Protein AF-A0A1I3W1F2-F1 (afdb_monomer)

Solvent-accessible surface area (backbone atoms only — not comparable to full-atom values): 5574 Å² total; per-residue (Å²): 133,76,51,87,61,25,86,67,47,91,54,61,67,47,77,45,69,50,93,86,78,43,79,41,82,41,74,57,88,78,82,81,64,92,49,60,63,58,67,69,45,69,30,45,84,92,34,44,50,37,54,52,18,32,72,76,69,73,32,42,53,39,25,58,49,43,48,46,33,32,76,90,53,55,82,82,55,61,40,38,60,70,41,75,41,43,30,49,50,77,82,131

Structure (mmCIF, N/CA/C/O backbone):
data_AF-A0A1I3W1F2-F1
#
_entry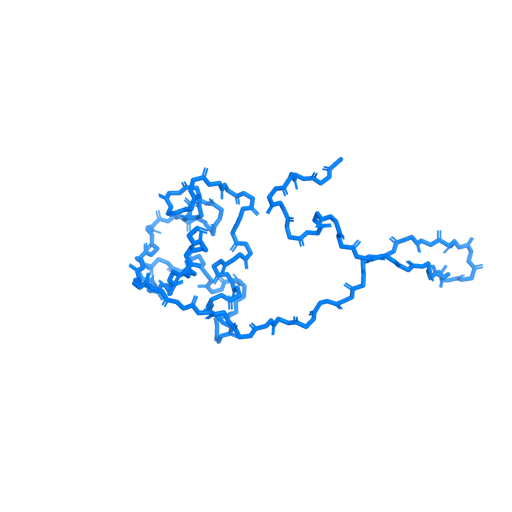.id   AF-A0A1I3W1F2-F1
#
loop_
_atom_site.group_PDB
_atom_site.id
_atom_site.type_symbol
_atom_site.label_atom_id
_atom_site.label_alt_id
_atom_site.label_comp_id
_atom_site.label_asym_id
_atom_site.label_entity_id
_atom_site.label_seq_id
_atom_site.pdbx_PDB_ins_code
_atom_site.Cartn_x
_atom_site.Cartn_y
_atom_site.Cartn_z
_atom_site.occupancy
_atom_site.B_iso_or_equiv
_atom_site.auth_seq_id
_atom_site.auth_comp_id
_atom_site.auth_asym_id
_atom_site.auth_atom_id
_atom_site.pdbx_PDB_model_num
ATOM 1 N N . MET A 1 1 ? -5.765 2.152 -19.648 1.00 51.09 1 MET A N 1
ATOM 2 C CA . MET A 1 1 ? -5.113 3.278 -18.943 1.00 51.09 1 MET A CA 1
ATOM 3 C C . MET A 1 1 ? -4.887 2.849 -17.509 1.00 51.09 1 MET A C 1
ATOM 5 O O . MET A 1 1 ? -5.746 2.155 -16.985 1.00 51.09 1 MET A O 1
ATOM 9 N N . SER A 1 2 ? -3.742 3.188 -16.918 1.00 63.53 2 SER A N 1
ATOM 10 C CA . SER A 1 2 ? -3.542 3.012 -15.475 1.00 63.53 2 SER A CA 1
ATOM 11 C C . SER A 1 2 ? -4.257 4.151 -14.754 1.00 63.53 2 SER A C 1
ATOM 13 O O . SER A 1 2 ? -4.223 5.278 -15.249 1.00 63.53 2 SER A O 1
ATOM 15 N N . ASP A 1 3 ? -4.908 3.860 -13.634 1.00 81.25 3 ASP A N 1
ATOM 16 C CA . ASP A 1 3 ? -5.544 4.884 -12.805 1.00 81.25 3 ASP A CA 1
ATOM 17 C C . ASP A 1 3 ? -4.498 5.899 -12.283 1.00 81.25 3 ASP A C 1
ATOM 19 O O . ASP A 1 3 ? -3.366 5.474 -12.008 1.00 81.25 3 ASP A O 1
ATOM 23 N N . PRO A 1 4 ? -4.825 7.206 -12.159 1.00 79.69 4 PRO A N 1
ATOM 24 C CA . PRO A 1 4 ? -3.940 8.229 -11.602 1.00 79.69 4 PRO A CA 1
ATOM 25 C C . PRO A 1 4 ? -3.276 7.858 -10.270 1.00 79.69 4 PRO A C 1
ATOM 27 O O . PRO A 1 4 ? -2.101 8.170 -10.077 1.00 79.69 4 PRO A O 1
ATOM 30 N N . ALA A 1 5 ? -3.996 7.176 -9.378 1.00 80.88 5 ALA A N 1
ATOM 31 C CA . ALA A 1 5 ? -3.489 6.753 -8.075 1.00 80.88 5 ALA A CA 1
ATOM 32 C C . ALA A 1 5 ? -2.904 5.335 -8.082 1.00 80.88 5 ALA A C 1
ATOM 34 O O . ALA A 1 5 ? -2.380 4.870 -7.067 1.00 80.88 5 ALA A O 1
ATOM 35 N N . GLY A 1 6 ? -2.972 4.630 -9.213 1.00 84.31 6 GLY A N 1
ATOM 36 C CA . GLY A 1 6 ? -2.481 3.265 -9.345 1.00 84.31 6 GLY A CA 1
ATOM 37 C C . GLY A 1 6 ? -0.958 3.163 -9.219 1.00 84.31 6 GLY A C 1
ATOM 38 O O . GLY A 1 6 ? -0.210 4.016 -9.690 1.00 84.31 6 GLY A O 1
ATOM 39 N N . ARG A 1 7 ? -0.482 2.049 -8.652 1.00 87.31 7 ARG A N 1
ATOM 40 C CA . ARG A 1 7 ? 0.940 1.771 -8.344 1.00 87.31 7 ARG A CA 1
ATOM 41 C C . ARG A 1 7 ? 1.929 2.056 -9.482 1.00 87.31 7 ARG A C 1
ATOM 43 O O . ARG A 1 7 ? 3.083 2.384 -9.220 1.00 87.31 7 ARG A O 1
ATOM 50 N N . TYR A 1 8 ? 1.502 1.858 -10.729 1.00 87.75 8 TYR A N 1
ATOM 51 C CA . TYR A 1 8 ? 2.347 1.970 -11.922 1.00 87.75 8 TYR A CA 1
ATOM 52 C C . TYR A 1 8 ? 2.163 3.282 -12.685 1.00 87.75 8 TYR A C 1
ATOM 54 O O . TYR A 1 8 ? 2.745 3.454 -13.759 1.00 87.75 8 TYR A O 1
ATOM 62 N N . GLN A 1 9 ? 1.361 4.207 -12.161 1.00 86.62 9 GLN A N 1
ATOM 63 C CA . GLN A 1 9 ? 1.203 5.513 -12.775 1.00 86.62 9 GLN A CA 1
ATOM 64 C C . GLN A 1 9 ? 2.551 6.245 -12.789 1.00 86.62 9 GLN A C 1
ATOM 66 O O . GLN A 1 9 ? 3.262 6.289 -11.789 1.00 86.62 9 GLN A O 1
ATOM 71 N N . GLY A 1 10 ? 2.948 6.730 -13.970 1.00 86.06 10 GLY A N 1
ATOM 72 C CA . GLY A 1 10 ? 4.219 7.435 -14.159 1.00 86.06 10 GLY A CA 1
ATOM 73 C C . GLY A 1 10 ? 5.481 6.578 -13.982 1.00 86.06 10 GLY A C 1
ATOM 74 O O . GLY A 1 10 ? 6.584 7.120 -14.041 1.00 86.06 10 GLY A O 1
ATOM 75 N N . ALA A 1 11 ? 5.357 5.260 -13.779 1.00 89.56 11 ALA A N 1
ATOM 76 C CA . ALA A 1 11 ? 6.510 4.395 -13.560 1.00 89.56 11 ALA A CA 1
ATOM 77 C C . ALA A 1 11 ? 7.416 4.348 -14.808 1.00 89.56 11 ALA A C 1
ATOM 79 O O . ALA A 1 11 ? 6.912 4.223 -15.932 1.00 89.56 11 ALA A O 1
ATOM 80 N N . PRO A 1 12 ? 8.752 4.403 -14.641 1.00 91.44 12 PRO A N 1
ATOM 81 C CA . PRO A 1 12 ? 9.664 4.240 -15.761 1.00 91.44 12 PRO A CA 1
ATOM 82 C C . PRO A 1 12 ? 9.490 2.849 -16.375 1.00 91.44 12 PRO A C 1
ATOM 84 O O . PRO A 1 12 ? 9.201 1.864 -15.692 1.00 91.44 12 PRO A O 1
ATOM 87 N N . THR A 1 13 ? 9.673 2.767 -17.689 1.00 94.44 13 THR A N 1
ATOM 88 C CA . THR A 1 13 ? 9.508 1.522 -18.444 1.00 94.44 13 THR A CA 1
ATOM 89 C C . THR A 1 13 ? 10.786 1.162 -19.186 1.00 94.44 13 THR A C 1
ATOM 91 O O . THR A 1 13 ? 11.649 2.006 -19.425 1.00 94.44 13 THR A O 1
ATOM 94 N N . TYR A 1 14 ? 10.917 -0.108 -19.550 1.00 93.88 14 TYR A N 1
ATOM 95 C CA . TYR A 1 14 ? 11.977 -0.601 -20.423 1.00 93.88 14 TYR A CA 1
ATOM 96 C C . TYR A 1 14 ? 11.398 -1.596 -21.430 1.00 93.88 14 TYR A C 1
ATOM 98 O O . TYR A 1 14 ? 10.329 -2.170 -21.213 1.00 93.88 14 TYR A O 1
ATOM 106 N N . ARG A 1 15 ? 12.082 -1.778 -22.564 1.00 94.62 15 ARG A N 1
ATOM 107 C CA . ARG A 1 15 ? 11.703 -2.785 -23.561 1.00 94.62 15 ARG A CA 1
ATOM 108 C C . ARG A 1 15 ? 12.518 -4.050 -23.355 1.00 94.62 15 ARG A C 1
ATOM 110 O O . ARG A 1 15 ? 13.729 -3.981 -23.165 1.00 94.62 15 ARG A O 1
ATOM 117 N N . ARG A 1 16 ? 11.854 -5.198 -23.440 1.00 94.00 16 ARG A N 1
ATOM 118 C CA . ARG A 1 16 ? 12.489 -6.516 -23.424 1.00 94.00 16 ARG A CA 1
ATOM 119 C C . ARG A 1 16 ? 11.923 -7.356 -24.559 1.00 94.00 16 ARG A C 1
ATOM 121 O O . ARG A 1 16 ? 10.707 -7.407 -24.725 1.00 94.00 16 ARG A O 1
ATOM 128 N N . THR A 1 17 ? 12.789 -8.014 -25.322 1.00 95.06 17 THR A N 1
ATOM 129 C CA . THR A 1 17 ? 12.355 -9.048 -26.266 1.00 95.06 17 THR A CA 1
ATOM 130 C C . THR A 1 17 ? 12.065 -10.322 -25.486 1.00 95.06 17 THR A C 1
ATOM 132 O O . THR A 1 17 ? 12.926 -10.804 -24.748 1.00 95.06 17 THR A O 1
ATOM 135 N N . VAL A 1 18 ? 10.845 -10.833 -25.617 1.00 88.25 18 VAL A N 1
ATOM 136 C CA . VAL A 1 18 ? 10.415 -12.111 -25.042 1.00 88.25 18 VAL A CA 1
ATOM 137 C C . VAL A 1 18 ? 10.375 -13.129 -26.174 1.00 88.25 18 VAL A C 1
ATOM 139 O O . VAL A 1 18 ? 9.876 -12.823 -27.258 1.00 88.25 18 VAL A O 1
ATOM 142 N N . ASP A 1 19 ? 10.997 -14.281 -25.934 1.00 89.50 19 ASP A N 1
ATOM 143 C CA . ASP A 1 19 ? 11.079 -15.425 -26.851 1.00 89.50 19 ASP A CA 1
ATOM 144 C C . ASP A 1 19 ? 11.612 -15.100 -28.259 1.00 89.50 19 ASP A C 1
ATOM 146 O O . ASP A 1 19 ? 11.336 -15.799 -29.220 1.00 89.50 19 ASP A O 1
ATOM 150 N N . GLY A 1 20 ? 12.396 -14.025 -28.400 1.00 85.38 20 GLY A N 1
ATOM 151 C CA . GLY A 1 20 ? 13.002 -13.610 -29.674 1.00 85.38 20 GLY A CA 1
ATOM 152 C C . GLY A 1 20 ? 12.040 -12.966 -30.680 1.00 85.38 20 GLY A C 1
ATOM 153 O O . GLY A 1 20 ? 12.498 -12.367 -31.649 1.00 85.38 20 GLY A O 1
ATOM 154 N N . GLU A 1 21 ? 10.733 -13.018 -30.435 1.00 86.00 21 GLU A N 1
ATOM 155 C CA . GLU A 1 21 ? 9.718 -12.657 -31.430 1.00 86.00 21 GLU A CA 1
ATOM 156 C C . GLU A 1 21 ? 9.077 -11.294 -31.168 1.00 86.00 21 GLU A C 1
ATOM 158 O O . GLU A 1 21 ? 8.710 -10.579 -32.104 1.00 86.00 21 GLU A O 1
ATOM 163 N N . ARG A 1 22 ? 8.949 -10.895 -29.894 1.00 89.44 22 ARG A N 1
ATOM 164 C CA . ARG A 1 22 ? 8.188 -9.695 -29.530 1.00 89.44 22 ARG A CA 1
ATOM 165 C C . ARG A 1 22 ? 8.901 -8.824 -28.510 1.00 89.44 22 ARG A C 1
ATOM 167 O O . ARG A 1 22 ? 9.156 -9.238 -27.381 1.00 89.44 22 ARG A O 1
ATOM 174 N N . ALA A 1 23 ? 9.124 -7.563 -28.876 1.00 92.06 23 ALA A N 1
ATOM 175 C CA . ALA A 1 23 ? 9.474 -6.522 -27.919 1.00 92.06 23 ALA A CA 1
ATOM 176 C C . ALA A 1 23 ? 8.228 -6.119 -27.112 1.00 92.06 23 ALA A C 1
ATOM 178 O O . ALA A 1 23 ? 7.247 -5.624 -27.672 1.00 92.06 23 ALA A O 1
ATOM 179 N N . VAL A 1 24 ? 8.271 -6.315 -25.794 1.00 93.12 24 VAL A N 1
ATOM 180 C CA . VAL A 1 24 ? 7.234 -5.869 -24.853 1.00 93.12 24 VAL A CA 1
ATOM 181 C C . VAL A 1 24 ? 7.759 -4.730 -23.987 1.00 93.12 24 VAL A C 1
ATOM 183 O O . VAL A 1 24 ? 8.945 -4.679 -23.653 1.00 93.12 24 VAL A O 1
ATOM 186 N N . GLN A 1 25 ? 6.876 -3.796 -23.640 1.00 92.31 25 GLN A N 1
ATOM 187 C CA . GLN A 1 25 ? 7.172 -2.725 -22.695 1.00 92.31 25 GLN A CA 1
ATOM 188 C C . GLN A 1 25 ? 6.791 -3.192 -21.292 1.00 92.31 25 GLN A C 1
ATOM 190 O O . GLN A 1 25 ? 5.654 -3.597 -21.058 1.00 92.31 25 GLN A O 1
ATOM 195 N N . LEU A 1 26 ? 7.751 -3.151 -20.376 1.00 91.62 26 LEU A N 1
ATOM 196 C CA . LEU A 1 26 ? 7.595 -3.585 -18.994 1.00 91.62 26 LEU A CA 1
ATOM 197 C C . LEU A 1 26 ? 7.837 -2.396 -18.067 1.00 91.62 26 LEU A C 1
ATOM 199 O O . LEU A 1 26 ? 8.695 -1.553 -18.341 1.00 91.62 26 LEU A O 1
ATOM 203 N N . ALA A 1 27 ? 7.092 -2.331 -16.964 1.00 91.69 27 ALA A N 1
ATOM 204 C CA . ALA A 1 27 ? 7.412 -1.417 -15.875 1.00 91.69 27 ALA A CA 1
ATOM 205 C C . ALA A 1 27 ? 8.742 -1.839 -15.239 1.00 91.69 27 ALA A C 1
ATOM 207 O O . ALA A 1 27 ? 8.996 -3.031 -15.050 1.00 91.69 27 ALA A O 1
ATOM 208 N N . GLN A 1 28 ? 9.598 -0.873 -14.913 1.00 91.50 28 GLN A N 1
ATOM 209 C CA . GLN A 1 28 ? 10.808 -1.169 -14.155 1.00 91.50 28 GLN A CA 1
ATOM 210 C C . GLN A 1 28 ? 10.428 -1.637 -12.740 1.00 91.50 28 GLN A C 1
ATOM 212 O O . GLN A 1 28 ? 9.559 -1.024 -12.111 1.00 91.50 28 GLN A O 1
ATOM 217 N N . PRO A 1 29 ? 11.057 -2.710 -12.222 1.00 88.44 29 PRO A N 1
ATOM 218 C CA . PRO A 1 29 ? 10.859 -3.128 -10.842 1.00 88.44 29 PRO A CA 1
ATOM 219 C C . PRO A 1 29 ? 11.170 -1.985 -9.875 1.00 88.44 29 PRO A C 1
ATOM 221 O O . PRO A 1 29 ? 12.204 -1.326 -9.979 1.00 88.44 29 PRO A O 1
ATOM 224 N N . ARG A 1 30 ? 10.266 -1.754 -8.923 1.00 86.75 30 ARG A N 1
ATOM 225 C CA . ARG A 1 30 ? 10.414 -0.703 -7.915 1.00 86.75 30 ARG A CA 1
ATOM 226 C C . ARG A 1 30 ? 11.028 -1.283 -6.644 1.00 86.75 30 ARG A C 1
ATOM 228 O O . ARG A 1 30 ? 10.524 -2.278 -6.130 1.00 86.75 30 ARG A O 1
ATOM 235 N N . LEU A 1 31 ? 12.041 -0.615 -6.095 1.00 86.31 31 LEU A N 1
ATOM 236 C CA . LEU A 1 31 ? 12.464 -0.830 -4.710 1.00 86.31 31 LEU A CA 1
ATOM 237 C C . LEU A 1 31 ? 11.477 -0.109 -3.789 1.00 86.31 31 LEU A C 1
ATOM 239 O O . LEU A 1 31 ? 11.243 1.089 -3.950 1.00 86.31 31 LEU A O 1
ATOM 243 N N . VAL A 1 32 ? 10.847 -0.840 -2.871 1.00 84.19 32 VAL A N 1
ATOM 244 C CA . VAL A 1 32 ? 9.894 -0.253 -1.920 1.00 84.19 32 VAL A CA 1
ATOM 245 C C . VAL A 1 32 ? 10.681 0.627 -0.939 1.00 84.19 32 VAL A C 1
ATOM 247 O O . VAL A 1 32 ? 11.594 0.117 -0.288 1.00 84.19 32 VAL A O 1
ATOM 250 N N . PRO A 1 33 ? 10.398 1.941 -0.857 1.00 84.25 33 PRO A N 1
ATOM 251 C CA . PRO A 1 33 ? 11.076 2.811 0.096 1.00 84.25 33 PRO A CA 1
ATOM 252 C C . PRO A 1 33 ? 10.613 2.505 1.525 1.00 84.25 33 PRO A C 1
ATOM 254 O O . PRO A 1 33 ? 9.564 1.901 1.735 1.00 84.25 33 PRO A O 1
ATOM 257 N N . VAL A 1 34 ? 11.363 2.982 2.520 1.00 89.56 34 VAL A N 1
ATOM 258 C CA . VAL A 1 34 ? 10.840 3.042 3.891 1.00 89.56 34 VAL A CA 1
ATOM 259 C C . VAL A 1 34 ? 9.657 4.008 3.896 1.00 89.56 34 VAL A C 1
ATOM 261 O O . VAL A 1 34 ? 9.819 5.193 3.595 1.00 89.56 34 VAL A O 1
ATOM 264 N N . THR A 1 35 ? 8.475 3.495 4.222 1.00 92.19 35 THR A N 1
ATOM 265 C CA . THR A 1 35 ? 7.232 4.268 4.244 1.00 92.19 35 THR A CA 1
ATOM 266 C C . THR A 1 35 ? 6.969 4.745 5.668 1.00 92.19 35 TH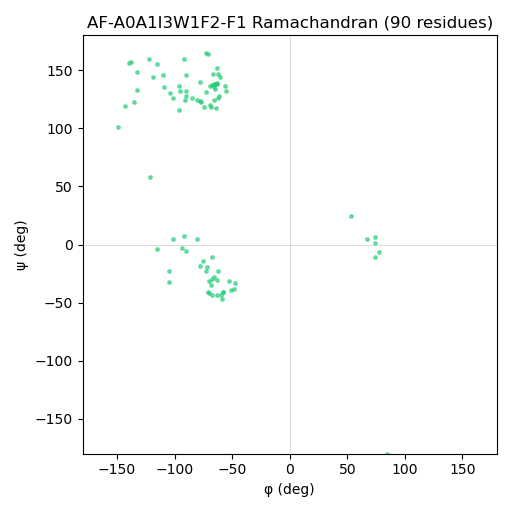R A C 1
ATOM 268 O O . THR A 1 35 ? 6.770 3.910 6.548 1.00 92.19 35 THR A O 1
ATOM 271 N N . PRO A 1 36 ? 6.975 6.063 5.939 1.00 94.44 36 PRO A N 1
ATOM 272 C CA . PRO A 1 36 ? 6.570 6.578 7.238 1.00 94.44 36 PRO A CA 1
ATOM 273 C C . PRO A 1 36 ? 5.100 6.256 7.486 1.00 94.44 36 PRO A C 1
ATOM 275 O O . PRO A 1 36 ? 4.275 6.408 6.583 1.00 94.44 36 PRO A O 1
ATOM 278 N N . THR A 1 37 ? 4.772 5.868 8.711 1.00 96.25 37 THR A N 1
ATOM 279 C CA . THR A 1 37 ? 3.407 5.522 9.107 1.00 96.25 37 THR A CA 1
ATOM 280 C C . THR A 1 37 ? 2.873 6.500 10.151 1.00 96.25 37 THR A C 1
ATOM 282 O O . THR A 1 37 ? 3.644 7.196 10.830 1.00 96.25 37 THR A O 1
ATOM 285 N N . ASP A 1 38 ? 1.549 6.618 10.214 1.00 95.50 38 ASP A N 1
ATOM 286 C CA . ASP A 1 38 ? 0.841 7.402 11.225 1.00 95.50 38 ASP A CA 1
ATOM 287 C C . ASP A 1 38 ? -0.530 6.778 11.527 1.00 95.50 38 ASP A C 1
ATOM 289 O O . ASP A 1 38 ? -1.481 6.899 10.757 1.00 95.50 38 ASP A O 1
ATOM 293 N N . GLY A 1 39 ? -0.612 6.060 12.648 1.00 96.31 39 GLY A N 1
ATOM 294 C CA . GLY A 1 39 ? -1.812 5.336 13.056 1.00 96.31 39 GLY A CA 1
ATOM 295 C C . GLY A 1 39 ? -1.956 3.946 12.432 1.00 96.31 39 GLY A C 1
ATOM 296 O O . GLY A 1 39 ? -1.109 3.463 11.680 1.00 96.31 39 GLY A O 1
ATOM 297 N N . THR A 1 40 ? -3.050 3.274 12.797 1.00 97.50 40 THR A N 1
ATOM 298 C CA . THR A 1 40 ? -3.368 1.915 12.337 1.00 97.50 40 THR A CA 1
ATOM 299 C C . THR A 1 40 ? -4.855 1.779 12.039 1.00 97.50 40 THR A C 1
ATOM 301 O O . THR A 1 40 ? -5.683 2.506 12.594 1.00 97.50 40 THR A O 1
ATOM 304 N N . THR A 1 41 ? -5.209 0.821 11.188 1.00 97.44 41 THR A N 1
ATOM 305 C CA . THR A 1 41 ? -6.599 0.440 10.933 1.00 97.44 41 THR A CA 1
ATOM 306 C C . THR A 1 41 ? -6.767 -1.072 10.982 1.00 97.44 41 THR A C 1
ATOM 308 O O . THR A 1 41 ? -5.838 -1.810 10.665 1.00 97.44 41 THR A O 1
ATOM 311 N N . ALA A 1 42 ? -7.941 -1.543 11.400 1.00 97.50 42 ALA A N 1
ATOM 312 C CA . ALA A 1 42 ? -8.286 -2.958 11.329 1.00 97.50 42 ALA A CA 1
ATOM 313 C C . ALA A 1 42 ? -8.970 -3.272 9.993 1.00 97.5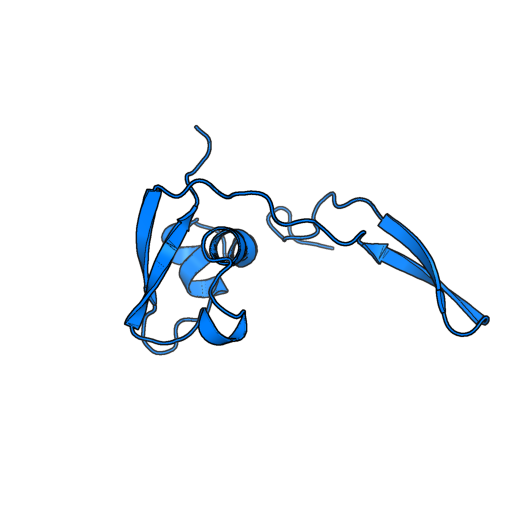0 42 ALA A C 1
ATOM 315 O O . ALA A 1 42 ? -9.724 -2.446 9.471 1.00 97.50 42 ALA A O 1
ATOM 316 N N . VAL A 1 43 ? -8.724 -4.474 9.479 1.00 97.75 43 VAL A N 1
ATOM 317 C CA . VAL A 1 43 ? -9.394 -5.018 8.293 1.00 97.75 43 VAL A CA 1
ATOM 318 C C . VAL A 1 43 ? -10.714 -5.666 8.713 1.00 97.75 43 VAL A C 1
ATOM 320 O O . VAL A 1 43 ? -10.745 -6.508 9.615 1.00 97.75 43 VAL A O 1
ATOM 323 N N . GLY A 1 44 ? -11.816 -5.257 8.091 1.00 96.75 44 GLY A N 1
ATOM 324 C CA . GLY A 1 44 ? -13.146 -5.812 8.329 1.00 96.75 44 GLY A CA 1
ATOM 325 C C . GLY A 1 44 ? -13.335 -7.215 7.741 1.00 96.75 44 GLY A C 1
ATOM 326 O O . GLY A 1 44 ? -12.577 -7.676 6.891 1.00 96.75 44 GLY A O 1
ATOM 327 N N . ALA A 1 45 ? -14.388 -7.912 8.171 1.00 96.50 45 ALA A N 1
ATOM 328 C CA . ALA A 1 45 ? -14.767 -9.183 7.556 1.00 96.50 45 ALA A CA 1
ATOM 329 C C . ALA A 1 45 ? -15.218 -8.964 6.101 1.00 96.50 45 ALA A C 1
ATOM 331 O O . ALA A 1 45 ? -16.125 -8.176 5.845 1.00 96.50 45 ALA A O 1
ATOM 332 N N . GLY A 1 46 ? -14.582 -9.668 5.158 1.00 93.81 46 GLY A N 1
ATOM 333 C CA . GLY A 1 46 ? -14.838 -9.511 3.722 1.00 93.81 46 GLY A CA 1
ATOM 334 C C . GLY A 1 46 ? -14.263 -8.228 3.110 1.00 93.81 46 GLY A C 1
ATOM 335 O O . GLY A 1 46 ? -14.525 -7.951 1.941 1.00 93.81 46 GLY A O 1
ATOM 336 N N . GLU A 1 47 ? -13.492 -7.445 3.872 1.00 95.12 47 GLU A N 1
ATOM 337 C CA . GLU A 1 47 ? -12.839 -6.240 3.368 1.00 95.12 47 GLU A CA 1
ATOM 338 C C . GLU A 1 47 ? -11.553 -6.615 2.619 1.00 95.12 47 GLU A C 1
ATOM 340 O O . GLU A 1 47 ? -10.672 -7.277 3.160 1.00 95.12 47 GLU A O 1
ATOM 345 N N . ARG A 1 48 ? -11.461 -6.187 1.359 1.00 95.31 48 ARG A N 1
ATOM 346 C CA . ARG A 1 48 ? -10.258 -6.310 0.530 1.00 95.31 48 ARG A CA 1
ATOM 347 C C . ARG A 1 48 ? -9.387 -5.059 0.655 1.00 95.31 48 ARG A C 1
ATOM 349 O O . ARG A 1 48 ? -9.888 -3.992 1.007 1.00 95.31 48 ARG A O 1
ATOM 356 N N . SER A 1 49 ? -8.106 -5.158 0.317 1.00 94.94 49 SER A N 1
ATOM 357 C CA . SER A 1 49 ? -7.113 -4.073 0.404 1.00 94.94 49 SER A CA 1
ATOM 358 C C . SER A 1 49 ? -7.566 -2.775 -0.270 1.00 94.94 49 SER A C 1
ATOM 360 O O . SER A 1 49 ? -7.315 -1.686 0.240 1.00 94.94 49 SER A O 1
ATOM 362 N N . ASP A 1 50 ? -8.236 -2.880 -1.416 1.00 95.12 50 ASP A N 1
ATOM 363 C CA . ASP A 1 50 ? -8.819 -1.757 -2.154 1.00 95.12 50 ASP A CA 1
A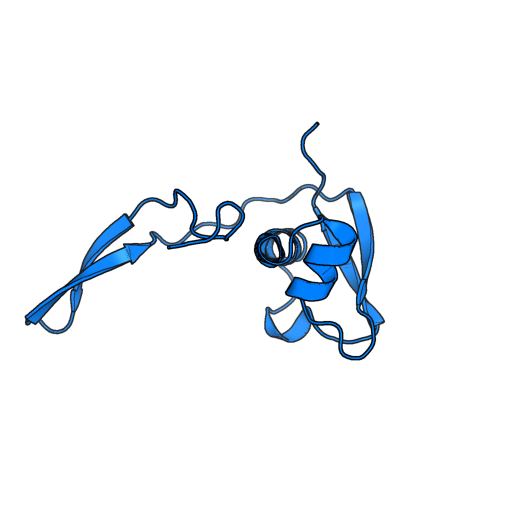TOM 364 C C . ASP A 1 50 ? -9.998 -1.115 -1.410 1.00 95.12 50 ASP A C 1
ATOM 366 O O . ASP A 1 50 ? -10.131 0.106 -1.416 1.00 95.12 50 ASP A O 1
ATOM 370 N N . LEU A 1 51 ? -10.807 -1.897 -0.693 1.00 96.88 51 LEU A N 1
ATOM 371 C CA . LEU A 1 51 ? -11.866 -1.369 0.175 1.00 96.88 51 LEU A CA 1
ATOM 372 C C . LEU A 1 51 ? -11.290 -0.668 1.413 1.00 96.88 51 LEU A C 1
ATOM 374 O O . LEU A 1 51 ? -11.740 0.430 1.749 1.00 96.88 51 LEU A O 1
ATOM 378 N N . VAL A 1 52 ? -10.250 -1.241 2.032 1.00 96.44 52 VAL A N 1
ATOM 379 C CA . VAL A 1 52 ? -9.519 -0.578 3.125 1.00 96.44 52 VAL A CA 1
ATOM 380 C C . VAL A 1 52 ? -8.956 0.755 2.630 1.00 96.44 52 VAL A C 1
ATOM 382 O O . VAL A 1 52 ? -9.135 1.781 3.284 1.00 96.44 52 VAL A O 1
ATOM 385 N N . ALA A 1 53 ? -8.316 0.764 1.458 1.00 95.56 53 ALA A N 1
ATOM 386 C CA . ALA A 1 53 ? -7.732 1.960 0.859 1.00 95.56 53 ALA A CA 1
ATOM 387 C C . ALA A 1 53 ? -8.780 3.023 0.523 1.00 95.56 53 ALA A C 1
ATOM 389 O O . ALA A 1 53 ? -8.591 4.185 0.868 1.00 95.56 53 ALA A O 1
ATOM 390 N N . ALA A 1 54 ? -9.918 2.638 -0.057 1.00 96.12 54 ALA A N 1
ATOM 391 C CA . ALA A 1 54 ? -11.026 3.560 -0.288 1.00 96.12 54 ALA A CA 1
ATOM 392 C C . ALA A 1 54 ? -11.512 4.202 1.022 1.00 96.12 54 ALA A C 1
ATOM 394 O O . ALA A 1 54 ? -11.776 5.402 1.064 1.00 96.12 54 ALA A O 1
ATOM 395 N N . ARG A 1 55 ? -11.585 3.421 2.106 1.00 95.69 55 ARG A N 1
ATOM 396 C CA . ARG A 1 55 ? -12.040 3.894 3.418 1.00 95.69 55 ARG A CA 1
ATOM 397 C C . ARG A 1 55 ? -11.046 4.825 4.111 1.00 95.69 55 ARG A C 1
ATOM 399 O O . ARG A 1 55 ? -11.484 5.774 4.755 1.00 95.69 55 ARG A O 1
ATOM 406 N N . VAL A 1 56 ? -9.744 4.538 4.045 1.00 95.69 56 VAL A N 1
ATOM 407 C CA . VAL A 1 56 ? -8.725 5.264 4.838 1.00 95.69 56 VAL A CA 1
ATOM 408 C C . VAL A 1 56 ? -7.884 6.252 4.035 1.00 95.69 56 VAL A C 1
ATOM 410 O O . VAL A 1 56 ? -7.341 7.176 4.625 1.00 95.69 56 VAL A O 1
ATOM 413 N N . LEU A 1 57 ? -7.782 6.075 2.716 1.00 93.69 57 LEU A N 1
ATOM 414 C CA . LEU A 1 57 ? -7.029 6.938 1.792 1.00 93.69 57 LEU A CA 1
ATOM 415 C C . LEU A 1 57 ? -7.941 7.660 0.786 1.00 93.69 57 LEU A C 1
ATOM 417 O O . LEU A 1 57 ? -7.453 8.433 -0.032 1.00 93.69 57 LEU A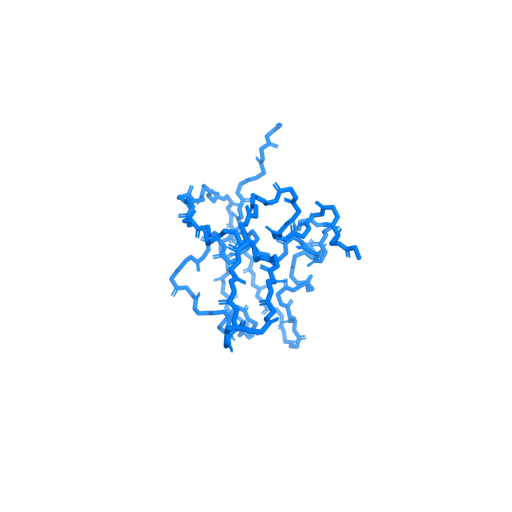 O 1
ATOM 421 N N . GLY A 1 58 ? -9.248 7.376 0.793 1.00 95.06 58 GLY A N 1
ATOM 422 C CA . GLY A 1 58 ? -10.215 7.961 -0.139 1.00 95.06 58 GLY A CA 1
ATOM 423 C C . GLY A 1 58 ? -10.145 7.414 -1.568 1.00 95.06 58 GLY A C 1
ATOM 424 O O . GLY A 1 58 ? -10.920 7.855 -2.413 1.00 95.06 58 GLY A O 1
ATOM 425 N N . ASP A 1 59 ? -9.251 6.458 -1.848 1.00 94.31 59 ASP A N 1
ATOM 426 C CA . ASP A 1 59 ? -9.014 5.939 -3.196 1.00 94.31 59 ASP A CA 1
ATOM 427 C C . ASP A 1 59 ? -8.718 4.422 -3.185 1.00 94.31 59 ASP A C 1
ATOM 429 O O . ASP A 1 59 ? -7.719 3.992 -2.596 1.00 94.31 59 ASP A O 1
ATOM 433 N N . PRO A 1 60 ? -9.541 3.583 -3.847 1.00 94.75 60 PRO A N 1
ATOM 434 C CA . PRO A 1 60 ? -9.306 2.141 -3.917 1.00 94.75 60 PRO A CA 1
ATOM 435 C C . PRO A 1 60 ? -8.038 1.758 -4.693 1.00 94.75 60 PRO A C 1
ATOM 437 O O . PRO A 1 60 ? -7.418 0.731 -4.402 1.00 94.75 60 PRO A O 1
ATOM 440 N N . TYR A 1 61 ? -7.602 2.569 -5.660 1.00 94.50 61 TYR A N 1
ATOM 441 C CA . TYR A 1 61 ? -6.380 2.315 -6.425 1.00 94.50 61 TYR A CA 1
ATOM 442 C C . TYR A 1 61 ? -5.113 2.619 -5.624 1.00 94.50 61 TYR A C 1
ATOM 444 O O . TYR A 1 61 ? -4.037 2.141 -5.994 1.00 94.50 61 TYR A O 1
ATOM 452 N N . ALA A 1 62 ? -5.234 3.325 -4.497 1.00 94.25 62 ALA A N 1
ATOM 453 C CA . ALA A 1 62 ? -4.135 3.638 -3.588 1.00 94.25 62 ALA A CA 1
ATOM 454 C C . ALA A 1 62 ? -3.763 2.490 -2.625 1.00 94.25 62 ALA A C 1
ATOM 456 O O . ALA A 1 62 ? -2.878 2.667 -1.786 1.00 94.25 62 ALA A O 1
ATOM 457 N N . TRP A 1 63 ? -4.371 1.303 -2.749 1.00 93.81 63 TRP A N 1
ATOM 458 C CA . TRP A 1 63 ? -4.119 0.143 -1.874 1.00 93.81 63 TRP A CA 1
ATOM 459 C C . TRP A 1 63 ? -2.643 -0.251 -1.751 1.00 93.81 63 TRP A C 1
ATOM 461 O O . TRP A 1 63 ? -2.194 -0.691 -0.695 1.00 93.81 63 TRP A O 1
ATOM 471 N N . TRP A 1 64 ? -1.848 -0.034 -2.800 1.00 92.75 64 TRP A N 1
ATOM 472 C CA . TRP A 1 64 ? -0.418 -0.334 -2.791 1.00 92.75 64 TRP A CA 1
ATOM 473 C C . TRP A 1 64 ? 0.357 0.489 -1.753 1.00 92.75 64 TRP A C 1
ATOM 475 O O . TRP A 1 64 ? 1.423 0.054 -1.323 1.00 92.75 64 TRP A O 1
ATOM 485 N N . ARG A 1 65 ? -0.165 1.648 -1.325 1.00 93.88 65 ARG A N 1
ATOM 486 C CA . ARG A 1 65 ? 0.423 2.451 -0.242 1.00 93.88 65 ARG A CA 1
ATOM 487 C C . ARG A 1 65 ? 0.267 1.762 1.116 1.00 93.88 65 ARG A C 1
ATOM 489 O O . ARG A 1 65 ? 1.155 1.896 1.950 1.00 93.88 65 ARG A O 1
ATOM 496 N N . LEU A 1 66 ? -0.812 0.997 1.323 1.00 94.56 66 LEU A N 1
ATOM 497 C CA . LEU A 1 66 ? -0.977 0.152 2.513 1.00 94.56 66 LEU A CA 1
ATOM 498 C C . LEU A 1 66 ? 0.037 -0.994 2.499 1.00 94.56 66 LEU A C 1
ATOM 500 O O . LEU A 1 66 ? 0.687 -1.242 3.510 1.00 94.56 66 LEU A O 1
ATOM 504 N N . ALA A 1 67 ? 0.234 -1.639 1.345 1.00 94.50 67 ALA A N 1
ATOM 505 C CA . ALA A 1 67 ? 1.253 -2.678 1.192 1.00 94.50 67 ALA A CA 1
ATOM 506 C C . ALA A 1 67 ? 2.666 -2.140 1.488 1.00 94.50 67 ALA A C 1
ATOM 508 O O . ALA A 1 67 ? 3.432 -2.759 2.220 1.00 94.50 67 ALA A O 1
ATOM 509 N N . ASP A 1 68 ? 2.996 -0.950 0.982 1.00 94.00 68 ASP A N 1
ATOM 510 C CA . ASP A 1 68 ? 4.299 -0.322 1.220 1.00 94.00 68 ASP A CA 1
ATOM 511 C C . ASP A 1 68 ? 4.510 0.110 2.680 1.00 94.00 68 ASP A C 1
ATOM 513 O O . ASP A 1 68 ? 5.650 0.141 3.145 1.00 94.00 68 ASP A O 1
ATOM 517 N N . ALA A 1 69 ? 3.438 0.464 3.395 1.00 95.38 69 ALA A N 1
ATOM 518 C CA . ALA A 1 69 ? 3.461 0.747 4.832 1.00 95.38 69 ALA A CA 1
ATOM 519 C C . ALA A 1 69 ? 3.618 -0.523 5.684 1.00 95.38 69 ALA A C 1
ATOM 521 O O . ALA A 1 69 ? 4.119 -0.451 6.802 1.00 95.38 69 ALA A O 1
ATOM 522 N N . ASN A 1 7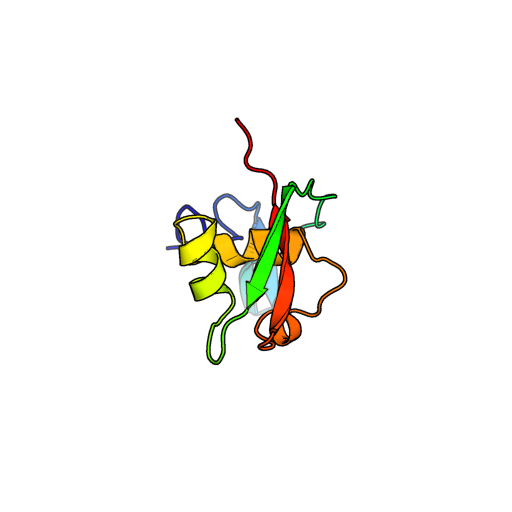0 ? 3.248 -1.686 5.143 1.00 95.69 70 ASN A N 1
ATOM 523 C CA . ASN A 1 70 ? 3.257 -2.974 5.833 1.00 95.69 70 ASN A CA 1
ATOM 524 C C . ASN A 1 70 ? 4.152 -3.995 5.097 1.00 95.69 70 ASN A C 1
ATOM 526 O O . ASN A 1 70 ? 3.681 -5.071 4.736 1.00 95.69 70 ASN A O 1
ATOM 530 N N . PRO A 1 71 ? 5.457 -3.719 4.889 1.00 93.25 71 PRO A N 1
ATOM 531 C CA . PRO A 1 71 ? 6.327 -4.551 4.044 1.00 93.25 71 PRO A CA 1
ATOM 532 C C . PRO A 1 71 ? 6.596 -5.956 4.610 1.00 93.25 71 PRO A C 1
ATOM 534 O O . PRO A 1 71 ? 7.179 -6.798 3.935 1.00 93.25 71 PRO A O 1
ATOM 537 N N . HIS A 1 72 ? 6.212 -6.198 5.864 1.00 92.75 72 HIS A N 1
ATOM 538 C CA . HIS A 1 72 ? 6.314 -7.483 6.552 1.00 92.75 72 HIS A CA 1
ATOM 539 C C . HIS A 1 72 ? 5.064 -8.362 6.367 1.00 92.75 72 HI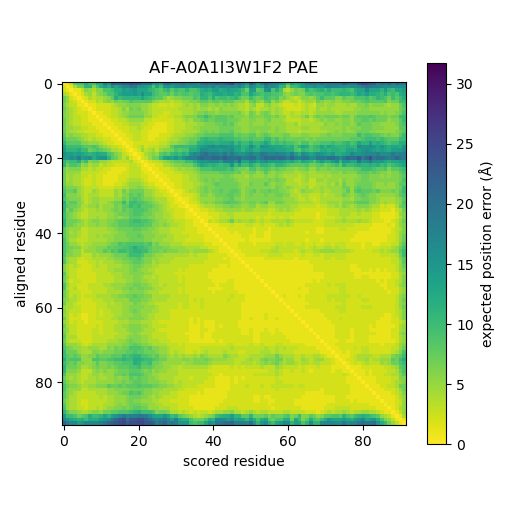S A C 1
ATOM 541 O O . HIS A 1 72 ? 5.045 -9.503 6.828 1.00 92.75 72 HIS A O 1
ATOM 547 N N . VAL A 1 73 ? 4.018 -7.832 5.729 1.00 92.88 73 VAL A N 1
ATOM 548 C CA . VAL A 1 73 ? 2.768 -8.535 5.440 1.00 92.88 73 VAL A CA 1
ATOM 549 C C . VAL A 1 73 ? 2.797 -8.971 3.980 1.00 92.88 73 VAL A C 1
ATOM 551 O O . VAL A 1 73 ? 3.025 -8.159 3.086 1.00 92.88 73 VAL A O 1
ATOM 554 N N . ASP A 1 74 ? 2.577 -10.262 3.741 1.00 88.88 74 ASP A N 1
ATOM 555 C CA . ASP A 1 74 ? 2.389 -10.773 2.384 1.00 88.88 74 ASP A CA 1
ATOM 556 C C . ASP A 1 74 ? 1.130 -10.161 1.752 1.00 88.88 74 ASP A C 1
ATOM 558 O O . ASP A 1 74 ? 0.178 -9.824 2.459 1.00 88.88 74 ASP A O 1
ATOM 562 N N . VAL A 1 75 ? 1.098 -10.033 0.427 1.00 80.81 75 VAL A N 1
ATOM 563 C CA . VAL A 1 75 ? 0.002 -9.372 -0.296 1.00 80.81 75 VAL A CA 1
ATOM 564 C C . VAL A 1 75 ? -1.350 -10.025 -0.004 1.00 80.81 75 VAL A C 1
ATOM 566 O O . VAL A 1 75 ? -2.314 -9.319 0.278 1.00 80.81 75 VAL A O 1
ATOM 569 N N . ASP A 1 76 ? -1.400 -11.357 0.060 1.00 85.19 76 ASP A N 1
ATOM 570 C CA . ASP A 1 76 ? -2.617 -12.107 0.397 1.00 85.19 76 ASP A CA 1
ATOM 571 C C . ASP A 1 76 ? -2.989 -11.967 1.886 1.00 85.19 76 ASP A C 1
ATOM 573 O O . ASP A 1 76 ? -4.131 -12.175 2.300 1.00 85.19 76 ASP A O 1
ATOM 577 N N . GLY A 1 77 ? -2.021 -11.576 2.715 1.00 92.44 77 GLY A N 1
ATOM 578 C CA . GLY A 1 77 ? -2.207 -11.308 4.133 1.00 92.44 77 GLY A CA 1
ATOM 579 C C . GLY A 1 77 ? -2.856 -9.955 4.426 1.00 92.44 77 GLY A C 1
ATOM 580 O O . GLY A 1 77 ? -3.378 -9.786 5.531 1.00 92.44 77 GLY A O 1
ATOM 581 N N . LEU A 1 78 ? -2.857 -9.003 3.489 1.00 93.69 78 LEU A N 1
ATOM 582 C CA . LEU A 1 78 ? -3.434 -7.671 3.713 1.00 93.69 78 LEU A CA 1
ATOM 583 C C . LEU A 1 78 ? -4.944 -7.720 3.970 1.00 93.69 78 LEU A C 1
ATOM 585 O O . LEU A 1 78 ? -5.445 -6.928 4.758 1.00 93.69 78 LEU A O 1
ATOM 589 N N . ASP A 1 79 ? -5.638 -8.699 3.395 1.00 96.00 79 ASP A N 1
ATOM 590 C CA . ASP A 1 79 ? -7.102 -8.823 3.455 1.00 96.00 79 ASP A CA 1
ATOM 591 C C . ASP A 1 79 ? -7.575 -9.682 4.641 1.00 96.00 79 ASP A C 1
ATOM 593 O O . AS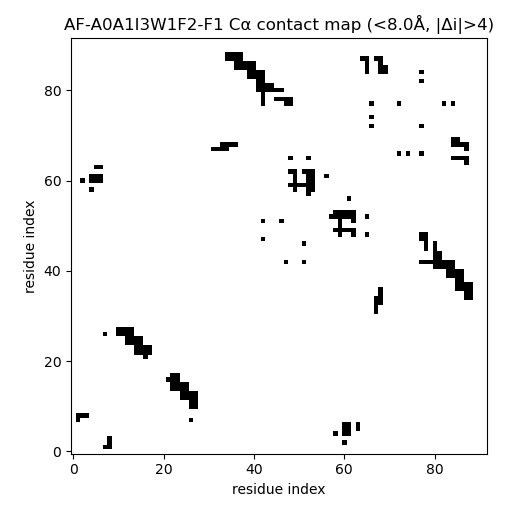P A 1 79 ? -8.747 -10.035 4.752 1.00 96.00 79 ASP A O 1
ATOM 597 N N . THR A 1 80 ? -6.663 -10.069 5.539 1.00 96.88 80 THR A N 1
ATOM 598 C CA . THR A 1 80 ? -7.004 -10.938 6.672 1.00 96.88 80 THR A CA 1
ATOM 599 C C . THR A 1 80 ? -7.907 -10.198 7.665 1.00 96.88 80 THR A C 1
ATOM 601 O O . THR A 1 80 ? -7.447 -9.236 8.287 1.00 96.88 80 THR A O 1
ATOM 604 N N . PRO A 1 81 ? -9.148 -10.666 7.910 1.00 97.06 81 PRO A N 1
ATOM 605 C CA . PRO A 1 81 ? -10.047 -10.018 8.859 1.00 97.06 81 PRO A CA 1
ATOM 606 C C . PRO A 1 81 ? -9.431 -9.893 10.256 1.00 97.06 81 PRO A C 1
ATOM 608 O O . PRO A 1 81 ? -8.817 -10.828 10.773 1.00 97.06 81 PRO A O 1
ATOM 611 N N . GLY A 1 82 ? -9.594 -8.727 10.876 1.00 96.25 82 GLY A N 1
ATOM 612 C CA . GLY A 1 82 ? -9.039 -8.398 12.188 1.00 96.25 82 GLY A CA 1
ATOM 613 C C . GLY A 1 82 ? -7.548 -8.046 12.187 1.00 96.25 82 GLY A C 1
ATOM 614 O O . GLY A 1 82 ? -7.040 -7.604 13.222 1.00 96.25 82 GLY A O 1
ATOM 615 N N . ARG A 1 83 ? -6.832 -8.184 11.061 1.00 96.19 83 ARG A N 1
ATOM 616 C CA . ARG A 1 83 ? -5.442 -7.722 10.962 1.00 96.19 83 ARG A CA 1
ATOM 617 C C . ARG A 1 83 ? -5.390 -6.210 11.136 1.00 96.19 83 ARG A C 1
ATOM 619 O O . ARG A 1 83 ? -6.217 -5.485 10.589 1.00 96.19 83 ARG A O 1
ATOM 626 N N . ARG A 1 84 ? -4.397 -5.742 11.893 1.00 97.38 84 ARG A N 1
ATOM 627 C CA . ARG A 1 84 ? -4.060 -4.322 11.959 1.00 97.38 84 ARG A CA 1
ATOM 628 C C . ARG A 1 84 ? -3.024 -4.001 10.898 1.00 97.38 84 ARG A C 1
ATOM 630 O O . ARG A 1 84 ? -2.003 -4.678 10.833 1.00 97.38 84 ARG A O 1
ATOM 637 N N . LEU A 1 85 ? -3.321 -2.991 10.095 1.00 97.00 85 LEU A N 1
ATOM 638 C CA . LEU A 1 85 ? -2.431 -2.431 9.093 1.00 97.00 85 LEU A CA 1
ATOM 639 C C . LEU A 1 85 ? -1.977 -1.053 9.557 1.00 97.00 85 LEU A C 1
ATOM 641 O O . LEU A 1 85 ? -2.797 -0.244 10.006 1.00 97.00 85 LEU A O 1
ATOM 645 N N . ASP A 1 86 ? -0.686 -0.789 9.422 1.00 97.50 86 ASP A N 1
ATOM 646 C CA . ASP A 1 86 ? -0.131 0.546 9.575 1.00 97.50 86 ASP A CA 1
ATOM 647 C C . ASP A 1 86 ? -0.623 1.438 8.432 1.00 97.50 86 ASP A C 1
ATOM 649 O O . ASP A 1 86 ? -0.667 1.019 7.268 1.00 97.50 86 ASP A O 1
ATOM 653 N N . LEU A 1 87 ? -1.006 2.670 8.760 1.00 96.69 87 LEU A N 1
ATOM 654 C CA . LEU A 1 87 ? -1.454 3.641 7.768 1.00 96.69 87 LEU A CA 1
ATOM 655 C C . LEU A 1 87 ? -0.259 4.452 7.256 1.00 96.69 87 LEU A C 1
ATOM 657 O O . LEU A 1 87 ? 0.526 4.946 8.069 1.00 96.69 87 LEU A O 1
ATOM 661 N N . PRO A 1 88 ? -0.095 4.620 5.930 1.00 95.19 88 PRO A N 1
ATOM 662 C CA . PRO A 1 88 ? 0.951 5.474 5.390 1.00 95.19 88 PRO A CA 1
ATOM 663 C C . PRO A 1 88 ? 0.684 6.919 5.805 1.00 95.19 88 PRO A C 1
ATOM 665 O O . PRO A 1 88 ? -0.430 7.420 5.654 1.00 95.19 88 PRO A O 1
ATOM 668 N N . ARG A 1 89 ? 1.718 7.615 6.273 1.00 93.62 89 ARG A N 1
ATOM 669 C CA . ARG A 1 89 ? 1.612 9.040 6.574 1.00 93.62 89 ARG A CA 1
ATOM 670 C C . ARG A 1 89 ? 1.293 9.804 5.291 1.00 93.62 89 ARG A C 1
ATOM 672 O O . ARG A 1 89 ? 2.014 9.683 4.294 1.00 93.62 89 ARG A O 1
ATOM 679 N N . GLU A 1 90 ? 0.235 10.604 5.315 1.00 80.44 90 GLU A N 1
ATOM 680 C CA . GLU A 1 90 ? -0.058 11.512 4.210 1.00 80.44 90 GLU A CA 1
ATOM 681 C C . GLU A 1 90 ? 0.987 12.628 4.177 1.00 80.44 90 GLU A C 1
ATOM 683 O O . GLU A 1 90 ? 1.414 13.139 5.215 1.00 80.44 90 GLU A O 1
ATOM 688 N N . ARG A 1 91 ? 1.471 12.966 2.979 1.00 61.34 91 ARG A N 1
ATOM 689 C CA . ARG A 1 91 ? 2.318 14.150 2.840 1.00 61.34 91 ARG A CA 1
ATOM 690 C C . ARG A 1 91 ? 1.411 15.380 2.990 1.00 61.34 91 ARG A C 1
ATOM 692 O O . ARG A 1 91 ? 0.360 15.371 2.354 1.00 61.34 91 ARG A O 1
ATOM 699 N N . PRO A 1 92 ? 1.787 16.365 3.825 1.00 50.28 92 PRO A N 1
ATOM 700 C CA . PRO A 1 92 ? 1.037 17.611 3.957 1.00 50.28 92 PRO A CA 1
ATOM 701 C C . PRO A 1 92 ? 0.993 18.398 2.643 1.00 50.28 92 PRO A C 1
ATOM 703 O O . PRO A 1 92 ? 1.884 18.175 1.785 1.00 50.28 92 PRO A O 1
#

Nearest PDB structures (foldseek):
  7b5h-assembly1_AK  TM=7.712E-01  e=1.438E-01  Nostoc sp. PCC 7120 = FACHB-418
  7vcm-assembly2_B  TM=7.335E-01  e=2.579E-01  Aequorea victoria
  7vcm-assembly1_A  TM=7.327E-01  e=2.937E-01  Aequorea victoria
  7aeb-assembly1_M  TM=7.234E-01  e=2.937E-01  Algoriphagus machipongonensis
  3jc8-assembly1_Ta  TM=6.184E-01  e=1.694E+00  Myxococcus xanthus DK 1622

pLDDT: mean 90.8, std 8.67, range [50.28, 97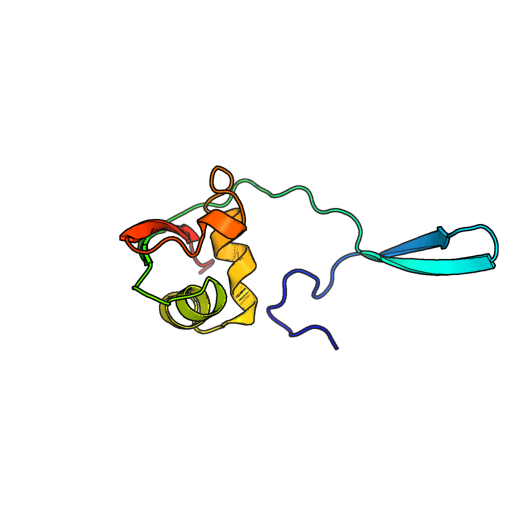.75]

Foldseek 3Di:
DADCLAPCVVADWDWDDDPVPDTDIDGDDDDLDQFDFDDKDFAADVRALLNVCCVQVVGSNNSVSQCSQCVVADNVRSNDGGDITTHGDDDD

Mean predicted aligned error: 4.97 Å

Sequence (92 aa):
MSDPAGRYQGAPTYRRTVDGERAVQLAQPRLVPVTPTDGTTAVGAGERSDLVAARVLGDPYAWWRLADANPHVDVDGLDTPGRRLDLPRERP

Radius of gyration: 15.61 Å; Cα contacts (8 Å, |Δi|>4): 140; chains: 1; bounding box: 28×33×44 Å

Secondary structure (DSSP, 8-state):
---TTSTTTT--EEEEEETTTEEEEEEPPPPPPP--EEEEEEPPTT--HHHHHHHHHS-GGGHHHHHHH-TTS-GGGTT-TT-EEEEEPPP-